Protein AF-A0A170WCN2-F1 (afdb_monomer)

Mean predicted aligned error: 15.63 Å

pLDDT: mean 71.03, std 14.8, range [32.81, 87.12]

Foldseek 3Di:
DDPPDDPCDPVNVVVLVVVLVVCVVVVVPVVVCVVPHDPVVVLVSLLVQLCVQPVPCSDVVCLVVDPLVPGDPSNNVSSVSVVVSVVVVVVVVVVVVVPDDDDDDDDDDDDPVVVVVVVVVVVVVVVVVVPPD

Radius of gyration: 20.93 Å; Cα contacts (8 Å, |Δi|>4): 39; chains: 1; bounding box: 60×41×42 Å

InterPro domains:
  IPR038751 INTS8 [PTHR13350] (9-107)
  IPR060086 Integrator complex subunit 8, N-terminal TPR repeats [PF26725] (8-131)

Sequence (133 aa):
NSTKSKYCSKRCLLLKILALKVAAFVRWDFEIFDNKVSLSMQAALLKDLLKLVIPEYADVSNHYNIEFSSLNPEALFAVFLYHRWVINTFVNSMLACKSKPNNVISADVGCDEVTEALSERSLEVLRKMSNSD

Secondary structure (DSSP, 8-state):
---------HHHHHHHHHHHHHHHHTTT-HHHHHHHS-HHHHHHHHHHHHHHH-GGGSSGGGGGG--TTTS-HHHHHHHHHHHHHHHHHHHHHHHHHHT--S--------SHHHHHHHHHHHHHHHHHHHT--

Organism: Triatoma infestans (NCBI:txid30076)

Structure (mmCIF, N/CA/C/O backbone):
data_AF-A0A170WCN2-F1
#
_entry.id   AF-A0A170WCN2-F1
#
loop_
_atom_site.group_PDB
_atom_site.id
_atom_site.type_symbol
_atom_site.label_atom_id
_atom_site.label_alt_id
_atom_site.label_comp_id
_atom_site.label_asym_id
_atom_site.label_entity_id
_atom_site.label_seq_id
_atom_site.pdbx_PDB_ins_code
_atom_site.Cartn_x
_atom_site.Cartn_y
_atom_site.Cartn_z
_atom_site.occupancy
_atom_site.B_iso_or_equiv
_atom_site.auth_seq_id
_atom_site.auth_comp_id
_atom_site.auth_asym_id
_atom_site.auth_atom_id
_atom_site.pdbx_PDB_model_num
ATOM 1 N N . ASN A 1 1 ? 13.837 29.331 -2.131 1.00 32.81 1 ASN A N 1
ATOM 2 C CA . ASN A 1 1 ? 13.304 28.548 -0.996 1.00 32.81 1 ASN A CA 1
ATOM 3 C C . ASN A 1 1 ? 13.091 27.086 -1.375 1.00 32.81 1 ASN A C 1
ATOM 5 O O . ASN A 1 1 ? 12.174 26.781 -2.115 1.00 32.81 1 ASN A O 1
ATOM 9 N N . SER A 1 2 ? 13.941 26.215 -0.817 1.00 34.66 2 SER A N 1
ATOM 10 C CA . SER A 1 2 ? 13.693 24.795 -0.501 1.00 34.66 2 SER A CA 1
ATOM 11 C C . SER A 1 2 ? 13.510 23.770 -1.637 1.00 34.66 2 SER A C 1
ATOM 13 O O . SER A 1 2 ? 12.450 23.178 -1.808 1.00 34.66 2 SER A O 1
ATOM 15 N N . THR A 1 3 ? 14.602 23.425 -2.324 1.00 38.16 3 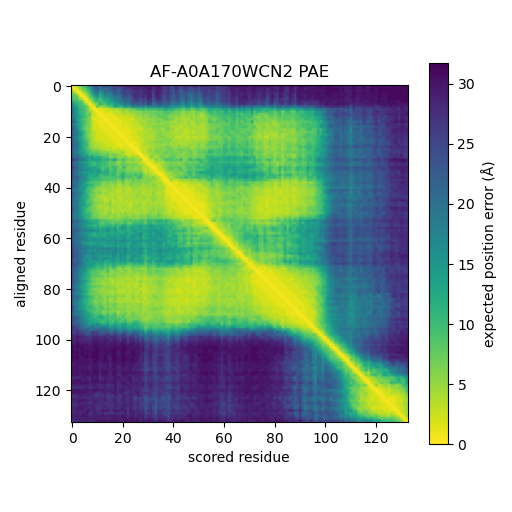THR A N 1
ATOM 16 C CA . THR A 1 3 ? 14.757 22.114 -2.978 1.00 38.16 3 THR A CA 1
ATOM 17 C C . THR A 1 3 ? 15.228 21.087 -1.939 1.00 38.16 3 THR A C 1
ATOM 19 O O . THR A 1 3 ? 16.429 20.863 -1.771 1.00 38.16 3 THR A O 1
ATOM 22 N N . LYS A 1 4 ? 14.303 20.467 -1.191 1.00 39.78 4 LYS A N 1
ATOM 23 C CA . LYS A 1 4 ? 14.642 19.329 -0.314 1.00 39.78 4 LYS A CA 1
ATOM 24 C C . LYS A 1 4 ? 14.974 18.106 -1.174 1.00 39.78 4 LYS A C 1
ATOM 26 O O . LYS A 1 4 ? 14.098 17.353 -1.590 1.00 39.78 4 LYS A O 1
ATOM 31 N N . SER A 1 5 ? 16.266 17.953 -1.449 1.00 42.00 5 SER A N 1
ATOM 32 C CA . SER A 1 5 ? 16.875 16.782 -2.076 1.00 42.00 5 SER A CA 1
ATOM 33 C C . SER A 1 5 ? 16.461 15.491 -1.355 1.00 42.00 5 SER A C 1
ATOM 35 O O . SER A 1 5 ? 16.603 15.360 -0.137 1.00 42.00 5 SER A O 1
ATOM 37 N N . LYS A 1 6 ? 15.916 14.544 -2.129 1.00 53.31 6 LYS A N 1
ATOM 38 C CA . LYS A 1 6 ? 15.462 13.211 -1.713 1.00 53.31 6 LYS A CA 1
ATOM 39 C C . LYS A 1 6 ? 16.655 12.332 -1.314 1.00 53.31 6 LYS A C 1
ATOM 41 O O . LYS A 1 6 ? 17.081 11.476 -2.082 1.00 53.31 6 LYS A O 1
ATOM 46 N N . TYR A 1 7 ? 17.164 12.477 -0.096 1.00 47.31 7 TYR A N 1
ATOM 47 C CA . TYR A 1 7 ? 18.095 11.498 0.471 1.00 47.31 7 TYR A CA 1
ATOM 48 C C . TYR A 1 7 ? 17.327 10.303 1.048 1.00 47.31 7 TYR A C 1
ATOM 50 O O . TYR A 1 7 ? 17.107 10.192 2.252 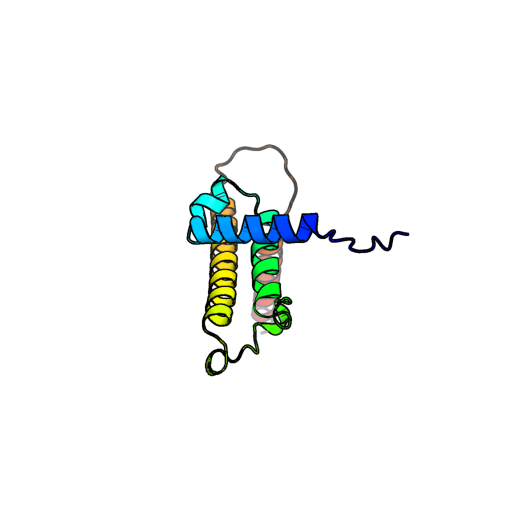1.00 47.31 7 TYR A O 1
ATOM 58 N N . CYS A 1 8 ? 16.925 9.371 0.182 1.00 57.88 8 CYS A N 1
ATOM 59 C CA . CYS A 1 8 ? 16.580 8.022 0.624 1.00 57.88 8 CYS A CA 1
ATOM 60 C C . CYS A 1 8 ? 17.893 7.275 0.907 1.00 57.88 8 CYS A C 1
ATOM 62 O O . CYS A 1 8 ? 18.499 6.688 0.015 1.00 57.88 8 CYS A O 1
ATOM 64 N N . SER A 1 9 ? 18.383 7.358 2.146 1.00 76.69 9 SER A N 1
ATOM 65 C CA . SER A 1 9 ? 19.517 6.546 2.607 1.00 76.69 9 SER A CA 1
ATOM 66 C C . SER A 1 9 ? 19.210 5.051 2.426 1.00 76.69 9 SER A C 1
ATOM 68 O O . SER A 1 9 ? 18.047 4.652 2.509 1.00 76.69 9 SER A O 1
ATOM 70 N N . LYS A 1 10 ? 20.236 4.198 2.267 1.00 78.50 10 LYS A N 1
ATOM 71 C CA . LYS A 1 10 ? 20.102 2.722 2.229 1.00 78.50 10 LYS A CA 1
ATOM 7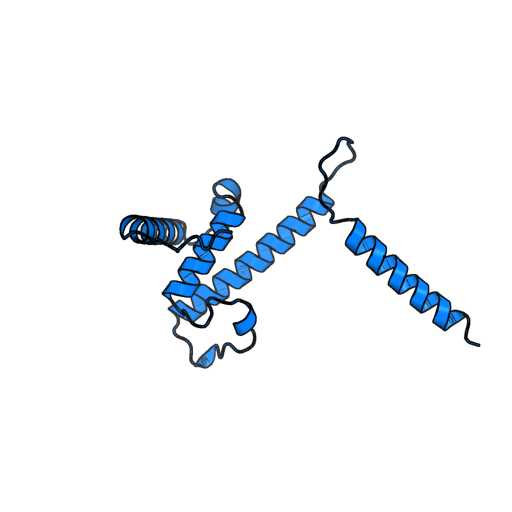2 C C . LYS A 1 10 ? 19.188 2.195 3.348 1.00 78.50 10 LYS A C 1
ATOM 74 O O . LYS A 1 10 ? 18.408 1.275 3.134 1.00 78.50 10 LYS A O 1
ATOM 79 N N . ARG A 1 11 ? 19.231 2.839 4.522 1.00 81.44 11 ARG A N 1
ATOM 80 C CA . ARG A 1 11 ? 18.349 2.551 5.665 1.00 81.44 11 ARG A CA 1
ATOM 81 C C . ARG A 1 11 ? 16.863 2.762 5.361 1.00 81.44 11 ARG A C 1
ATOM 83 O O . ARG A 1 11 ? 16.051 1.928 5.733 1.00 81.44 11 ARG A O 1
ATOM 90 N N . CYS A 1 12 ? 16.499 3.846 4.678 1.00 81.06 12 CYS A N 1
ATOM 91 C CA . CYS A 1 12 ? 15.111 4.137 4.315 1.00 81.06 12 CYS A CA 1
ATOM 92 C C . CYS A 1 12 ? 14.578 3.120 3.298 1.00 81.06 12 CYS A C 1
ATOM 94 O O . CYS A 1 12 ? 13.458 2.641 3.443 1.00 81.06 12 CYS A O 1
ATOM 96 N N . LEU A 1 13 ? 15.401 2.714 2.328 1.00 81.81 13 LEU A N 1
ATOM 97 C CA . LEU A 1 13 ? 15.036 1.663 1.378 1.00 81.81 13 LEU A CA 1
ATOM 98 C C . LEU A 1 13 ? 14.824 0.308 2.074 1.00 81.81 13 LEU A C 1
ATOM 100 O O . LEU A 1 13 ? 13.830 -0.362 1.812 1.00 81.81 13 LEU A O 1
ATOM 104 N N . LEU A 1 14 ? 15.697 -0.060 3.018 1.00 85.88 14 LEU A N 1
ATOM 105 C CA . LEU A 1 14 ? 15.526 -1.269 3.833 1.00 85.88 14 LEU A CA 1
ATOM 106 C C . LEU A 1 14 ? 14.240 -1.232 4.668 1.00 85.88 14 LEU A C 1
ATOM 108 O O . LEU A 1 14 ? 13.522 -2.226 4.719 1.00 85.88 14 LEU A O 1
ATOM 112 N N . LEU A 1 15 ? 13.923 -0.086 5.276 1.00 84.88 15 LEU A N 1
ATOM 113 C CA . LEU A 1 15 ? 12.677 0.112 6.024 1.00 84.88 15 LEU A CA 1
ATOM 114 C C . LEU A 1 15 ? 11.442 -0.026 5.124 1.00 84.88 15 LEU A C 1
ATOM 116 O O . LEU A 1 15 ? 10.472 -0.662 5.525 1.00 84.88 15 LEU A O 1
ATOM 120 N N . LYS A 1 16 ? 11.487 0.503 3.896 1.00 84.31 16 LYS A N 1
ATOM 121 C CA . LYS A 1 16 ? 10.405 0.346 2.910 1.00 84.31 16 LYS A CA 1
ATOM 122 C C . LYS A 1 16 ? 10.199 -1.111 2.514 1.00 84.31 16 LYS A C 1
ATOM 124 O O . LYS A 1 16 ? 9.070 -1.587 2.520 1.00 84.31 16 LYS A O 1
ATOM 129 N N . ILE A 1 17 ? 11.282 -1.836 2.226 1.00 86.25 17 ILE A N 1
ATOM 130 C CA . ILE A 1 17 ? 11.215 -3.270 1.907 1.00 86.25 17 ILE A CA 1
ATOM 131 C C . ILE A 1 17 ? 10.674 -4.059 3.101 1.00 86.25 17 ILE A C 1
ATOM 133 O O . ILE A 1 17 ? 9.849 -4.950 2.918 1.00 86.25 17 ILE A O 1
ATOM 137 N N . LEU A 1 18 ? 11.111 -3.734 4.322 1.00 86.19 18 LEU A N 1
ATOM 138 C CA . LEU A 1 18 ? 10.602 -4.368 5.535 1.00 86.19 18 LEU A CA 1
ATOM 139 C C . LEU A 1 18 ? 9.095 -4.139 5.677 1.00 86.19 18 LEU A C 1
ATOM 141 O O . LEU A 1 18 ? 8.358 -5.096 5.893 1.00 86.19 18 LEU A O 1
ATOM 145 N N . ALA A 1 19 ? 8.632 -2.903 5.496 1.00 84.12 19 ALA A N 1
ATOM 146 C CA . ALA A 1 19 ? 7.214 -2.578 5.559 1.00 84.12 19 ALA A CA 1
ATOM 147 C C . ALA A 1 19 ? 6.402 -3.327 4.489 1.00 84.12 19 ALA A C 1
ATOM 149 O O . ALA A 1 19 ? 5.360 -3.893 4.806 1.00 84.12 19 ALA A O 1
ATOM 150 N N . LEU A 1 20 ? 6.911 -3.423 3.256 1.00 84.88 20 LEU A N 1
ATOM 151 C CA . LEU A 1 20 ? 6.304 -4.223 2.185 1.00 84.88 20 LEU A CA 1
ATOM 152 C C . LEU A 1 20 ? 6.240 -5.715 2.528 1.00 84.88 20 LEU A C 1
ATOM 154 O O . LEU A 1 20 ? 5.233 -6.368 2.270 1.00 84.88 20 LEU A O 1
ATOM 158 N N . LYS A 1 21 ? 7.300 -6.264 3.129 1.00 87.12 21 LYS A N 1
ATOM 159 C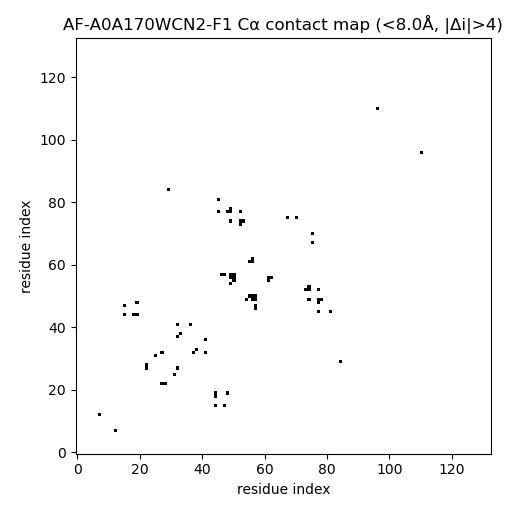 CA . LYS A 1 21 ? 7.324 -7.663 3.577 1.00 87.12 21 LYS A CA 1
ATOM 160 C C . LYS A 1 21 ? 6.299 -7.922 4.675 1.00 87.12 21 LYS A C 1
ATOM 162 O O . LYS A 1 21 ? 5.617 -8.939 4.630 1.00 87.12 21 LYS A O 1
ATOM 167 N N . VAL A 1 22 ? 6.172 -7.010 5.636 1.00 85.25 22 VAL A N 1
ATOM 168 C CA . VAL A 1 22 ? 5.139 -7.095 6.677 1.00 85.25 22 VAL A CA 1
ATOM 169 C C . VAL A 1 22 ? 3.746 -6.991 6.051 1.00 85.25 22 VAL A C 1
ATOM 171 O O . VAL A 1 22 ? 2.873 -7.784 6.389 1.00 85.25 22 VAL A O 1
ATOM 174 N N . ALA A 1 23 ? 3.548 -6.094 5.082 1.00 82.75 23 ALA A N 1
ATOM 175 C CA . ALA A 1 23 ? 2.288 -5.979 4.348 1.00 82.75 23 ALA A CA 1
ATOM 176 C C . ALA A 1 23 ? 1.917 -7.285 3.623 1.00 82.75 23 ALA A C 1
ATOM 178 O O . ALA A 1 23 ? 0.781 -7.749 3.718 1.00 82.75 23 ALA A O 1
ATOM 179 N N . ALA A 1 24 ? 2.894 -7.919 2.969 1.00 83.69 24 ALA A N 1
ATOM 180 C CA . ALA A 1 24 ? 2.723 -9.214 2.320 1.00 83.69 24 ALA A CA 1
ATOM 181 C C . ALA A 1 24 ? 2.444 -10.344 3.327 1.00 83.69 24 ALA A C 1
ATOM 183 O O . ALA A 1 24 ? 1.615 -11.209 3.054 1.00 83.69 24 ALA A O 1
ATOM 184 N N . PHE A 1 25 ? 3.079 -10.320 4.504 1.00 84.38 25 PHE A N 1
ATOM 185 C CA . PHE A 1 25 ? 2.818 -11.279 5.583 1.00 84.38 25 PHE A CA 1
ATOM 186 C C . PHE A 1 25 ? 1.374 -11.189 6.097 1.00 84.38 25 PHE A C 1
ATOM 188 O O . PHE A 1 25 ? 0.727 -12.209 6.319 1.00 84.38 25 PHE A O 1
ATOM 195 N N . VAL A 1 26 ? 0.834 -9.973 6.197 1.00 83.00 26 VAL A N 1
ATOM 196 C CA . VAL A 1 26 ? -0.572 -9.703 6.549 1.00 83.00 26 VAL A CA 1
ATOM 197 C C . VAL A 1 26 ? -1.508 -9.891 5.336 1.00 83.00 26 VAL A C 1
ATOM 199 O O . VAL A 1 26 ? -2.690 -9.578 5.392 1.00 83.00 26 VAL A O 1
ATOM 202 N N . ARG A 1 27 ? -1.001 -10.434 4.218 1.00 82.12 27 ARG A N 1
ATOM 203 C CA . ARG A 1 27 ? -1.752 -10.721 2.981 1.00 82.12 27 ARG A CA 1
ATOM 204 C C . ARG A 1 27 ? -2.450 -9.498 2.381 1.00 82.12 27 ARG A C 1
ATOM 206 O O . ARG A 1 27 ? -3.443 -9.652 1.673 1.00 82.12 27 ARG A O 1
ATOM 213 N N . TRP A 1 28 ? -1.918 -8.303 2.639 1.00 77.75 28 TRP A N 1
ATOM 214 C CA . TRP A 1 28 ? -2.526 -7.033 2.241 1.00 77.75 28 TRP A CA 1
ATOM 215 C C . TRP A 1 28 ? -3.970 -6.863 2.734 1.00 77.75 28 TRP A C 1
ATOM 217 O O . TRP A 1 28 ? -4.821 -6.328 2.022 1.00 77.75 28 TRP A O 1
ATOM 227 N N . ASP A 1 29 ? -4.255 -7.332 3.951 1.00 78.88 29 ASP A N 1
ATOM 228 C CA . ASP A 1 29 ? -5.554 -7.129 4.581 1.00 78.88 29 ASP A CA 1
ATOM 229 C C . ASP A 1 29 ? -5.742 -5.654 4.969 1.00 78.88 29 ASP A C 1
ATOM 231 O O . ASP A 1 29 ? -5.146 -5.144 5.925 1.00 78.88 29 ASP A O 1
ATOM 235 N N . PHE A 1 30 ? -6.563 -4.956 4.184 1.00 72.69 30 PHE A N 1
ATOM 236 C CA . PHE A 1 30 ? -6.814 -3.535 4.369 1.00 72.69 30 PHE A CA 1
ATOM 237 C C . PHE A 1 30 ? -7.558 -3.217 5.661 1.00 72.69 30 PHE A C 1
ATOM 239 O O . PHE A 1 30 ? -7.400 -2.104 6.145 1.00 72.69 30 PHE A O 1
ATOM 246 N N . GLU A 1 31 ? -8.289 -4.156 6.266 1.00 70.81 31 GLU A N 1
ATOM 247 C CA . GLU A 1 31 ? -8.949 -3.900 7.554 1.00 70.81 31 GLU A CA 1
ATOM 248 C C . GLU A 1 31 ? -7.924 -3.784 8.684 1.00 70.81 31 GLU A C 1
ATOM 250 O O . GLU A 1 31 ? -8.016 -2.915 9.555 1.00 70.81 31 GLU A O 1
ATOM 255 N N . ILE A 1 32 ? -6.883 -4.616 8.640 1.00 70.56 32 ILE A N 1
ATOM 256 C CA . ILE A 1 32 ? -5.776 -4.553 9.597 1.00 70.56 32 ILE A CA 1
ATOM 257 C C . ILE A 1 32 ? -4.950 -3.282 9.356 1.00 70.56 32 ILE A C 1
ATOM 259 O O . ILE A 1 32 ? -4.508 -2.644 10.313 1.00 70.56 32 ILE A O 1
ATOM 263 N N . PHE A 1 33 ? -4.777 -2.879 8.093 1.00 70.19 33 PHE A N 1
ATOM 264 C CA . PHE A 1 33 ? -4.107 -1.624 7.747 1.00 70.19 33 PHE A CA 1
ATOM 265 C C . PHE A 1 33 ? -4.892 -0.391 8.190 1.00 70.19 33 PHE A C 1
ATOM 267 O O . PHE A 1 33 ? -4.279 0.513 8.748 1.00 70.19 33 PHE A O 1
ATOM 274 N N . ASP A 1 34 ? -6.209 -0.355 8.008 1.00 67.81 34 ASP A N 1
ATOM 275 C CA . ASP A 1 34 ? -7.029 0.809 8.363 1.00 67.81 34 ASP A CA 1
ATOM 276 C C . ASP A 1 34 ? -7.045 1.052 9.876 1.00 67.81 34 ASP A C 1
ATOM 278 O O . ASP A 1 34 ? -6.932 2.182 10.346 1.00 67.81 34 ASP A O 1
ATOM 282 N N . ASN A 1 35 ? -7.047 -0.028 10.660 1.00 70.81 35 ASN A N 1
ATOM 283 C CA . ASN A 1 35 ? -7.010 0.052 12.119 1.00 70.81 35 ASN A CA 1
ATOM 284 C C . ASN A 1 35 ? -5.622 0.372 12.705 1.00 70.81 35 ASN A C 1
ATOM 286 O O . ASN A 1 35 ? -5.524 0.780 13.865 1.00 70.81 35 ASN A O 1
ATOM 290 N N . LYS A 1 36 ? -4.529 0.126 11.969 1.00 73.50 36 LYS A N 1
ATOM 291 C CA . LYS A 1 36 ? -3.152 0.211 12.505 1.00 73.50 36 LYS A CA 1
ATOM 292 C C . LYS A 1 36 ? -2.278 1.267 11.832 1.00 73.50 36 LYS A C 1
ATOM 294 O O . LYS A 1 36 ? -1.249 1.636 12.396 1.00 73.50 36 LYS A O 1
ATOM 299 N N . VAL A 1 37 ? -2.640 1.730 10.638 1.00 74.56 37 VAL A N 1
ATOM 300 C CA . VAL A 1 37 ? -1.791 2.551 9.769 1.00 74.56 37 VAL A CA 1
ATOM 301 C C . VAL A 1 37 ? -2.617 3.689 9.176 1.00 74.56 37 VAL A C 1
ATOM 303 O O . VAL A 1 37 ? -3.673 3.470 8.598 1.00 74.56 37 VAL A O 1
ATOM 306 N N . SER A 1 38 ? -2.114 4.923 9.265 1.00 80.00 38 SER A N 1
ATOM 307 C CA . SER A 1 38 ? -2.799 6.086 8.694 1.00 80.00 38 SER A CA 1
ATOM 308 C C . SER A 1 38 ? -2.913 6.003 7.168 1.00 80.00 38 SER A C 1
ATOM 310 O O . SER A 1 38 ? -2.017 5.497 6.488 1.00 80.00 38 SER A O 1
ATOM 312 N N . LEU A 1 39 ? -3.986 6.578 6.619 1.00 78.31 39 LEU A N 1
ATOM 313 C CA . LEU A 1 39 ? -4.290 6.584 5.183 1.00 78.31 39 LEU A CA 1
ATOM 314 C C . LEU A 1 39 ? -3.104 7.048 4.315 1.00 78.31 39 LEU A C 1
ATOM 316 O O . LEU A 1 39 ? -2.781 6.440 3.297 1.00 78.31 39 LEU A O 1
ATOM 320 N N . SER A 1 40 ? -2.391 8.089 4.758 1.00 78.19 40 SER A N 1
ATOM 321 C CA . SER A 1 40 ? -1.208 8.620 4.068 1.00 78.19 40 SER A CA 1
ATOM 322 C C . SER A 1 40 ? -0.057 7.615 3.995 1.00 78.19 40 SER A C 1
ATOM 324 O O . SER A 1 40 ? 0.669 7.572 3.001 1.00 78.19 40 SER A O 1
ATOM 326 N N . MET A 1 41 ? 0.120 6.800 5.036 1.00 78.62 41 MET A N 1
ATOM 327 C CA . MET A 1 41 ? 1.158 5.773 5.073 1.00 78.62 41 MET A CA 1
ATOM 328 C C . MET A 1 41 ? 0.762 4.556 4.227 1.00 78.62 41 MET A C 1
ATOM 330 O O . MET A 1 41 ? 1.613 4.012 3.525 1.00 78.62 41 MET A O 1
ATOM 334 N N . GLN A 1 42 ? -0.524 4.185 4.207 1.00 82.62 42 GLN A N 1
ATOM 335 C CA . GLN A 1 42 ? -1.049 3.170 3.284 1.00 82.62 42 GLN A CA 1
ATOM 336 C C . GLN A 1 42 ? -0.781 3.581 1.825 1.00 82.62 42 GLN A C 1
ATOM 338 O O . GLN A 1 42 ? -0.177 2.827 1.062 1.00 82.62 42 GLN A O 1
ATOM 343 N N . ALA A 1 43 ? -1.113 4.828 1.472 1.00 83.44 43 ALA A N 1
ATOM 344 C CA . ALA A 1 43 ? -0.862 5.384 0.145 1.00 83.44 43 ALA A CA 1
ATOM 345 C C . ALA A 1 43 ? 0.627 5.353 -0.233 1.00 83.44 43 ALA A C 1
ATOM 347 O O . ALA A 1 43 ? 0.979 5.036 -1.369 1.00 83.44 43 ALA A O 1
ATOM 348 N N . ALA A 1 44 ? 1.513 5.687 0.712 1.00 83.75 44 ALA A N 1
ATOM 349 C CA . ALA A 1 44 ? 2.954 5.678 0.486 1.00 83.75 44 ALA A CA 1
ATOM 350 C C . ALA A 1 44 ? 3.488 4.261 0.227 1.00 83.75 44 ALA A C 1
ATOM 352 O O . ALA A 1 44 ? 4.259 4.073 -0.712 1.00 83.75 44 ALA A O 1
ATOM 353 N N . LEU A 1 45 ? 3.045 3.269 1.005 1.00 83.75 45 LEU A N 1
ATOM 354 C CA . LEU A 1 45 ? 3.460 1.873 0.842 1.00 83.75 45 LEU A CA 1
ATOM 355 C C . LEU A 1 45 ? 2.996 1.286 -0.487 1.00 83.75 45 LEU A C 1
ATOM 357 O O . LEU A 1 45 ? 3.780 0.637 -1.175 1.00 83.75 45 LEU A O 1
ATOM 361 N N . LEU A 1 46 ? 1.747 1.546 -0.873 1.00 84.06 46 LEU A N 1
ATOM 362 C CA . LEU A 1 46 ? 1.217 1.067 -2.144 1.00 84.06 46 LEU A CA 1
ATOM 363 C C . LEU A 1 46 ? 1.914 1.735 -3.338 1.00 84.06 46 LEU A C 1
ATOM 365 O O . LEU A 1 46 ? 2.246 1.058 -4.308 1.00 84.06 46 LEU A O 1
ATOM 369 N N . LYS 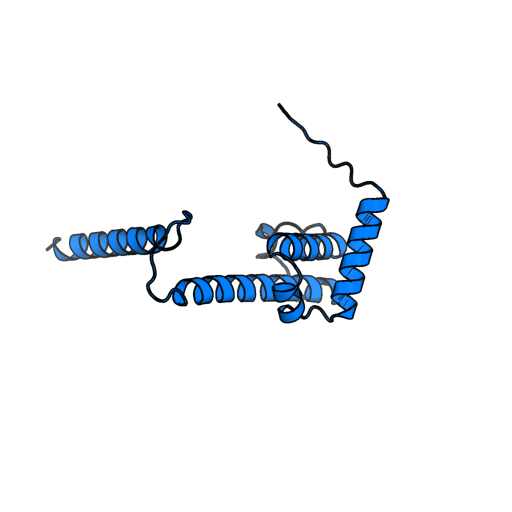A 1 47 ? 2.213 3.037 -3.255 1.00 84.06 47 LYS A N 1
ATOM 370 C CA . LYS A 1 47 ? 3.017 3.732 -4.275 1.00 84.06 47 LYS A CA 1
ATOM 371 C C . LYS A 1 47 ? 4.448 3.201 -4.343 1.00 84.06 47 LYS A C 1
ATOM 373 O O . LYS A 1 47 ? 4.999 3.079 -5.434 1.00 84.06 47 LYS A O 1
ATOM 378 N N . ASP A 1 48 ? 5.053 2.879 -3.201 1.00 84.12 48 ASP A N 1
ATOM 379 C CA . ASP A 1 48 ? 6.386 2.278 -3.146 1.00 84.12 48 ASP A CA 1
ATOM 380 C C . ASP A 1 48 ? 6.397 0.859 -3.742 1.00 84.12 48 ASP A C 1
ATOM 382 O O . ASP A 1 48 ? 7.334 0.528 -4.468 1.00 84.12 48 ASP A O 1
ATOM 386 N N . LEU A 1 49 ? 5.352 0.053 -3.507 1.00 84.00 49 LEU A N 1
ATOM 387 C CA . LEU A 1 49 ? 5.161 -1.248 -4.161 1.00 84.00 49 LEU A CA 1
ATOM 388 C C . LEU A 1 49 ? 5.043 -1.086 -5.671 1.00 84.00 49 LEU A C 1
ATOM 390 O O . LEU A 1 49 ? 5.754 -1.748 -6.421 1.00 84.00 49 LEU A O 1
ATOM 394 N N . LEU A 1 50 ? 4.181 -0.178 -6.115 1.00 82.19 50 LEU A N 1
ATOM 395 C CA . LEU A 1 50 ? 3.953 0.036 -7.534 1.00 82.19 50 LEU A CA 1
ATOM 396 C C . LEU A 1 50 ? 5.226 0.512 -8.233 1.00 82.19 50 LEU A C 1
ATOM 398 O O . LEU A 1 50 ? 5.576 0.001 -9.286 1.00 82.19 50 LEU A O 1
ATOM 402 N N . LYS A 1 51 ? 5.992 1.397 -7.588 1.00 82.31 51 LYS A N 1
ATOM 403 C CA . LYS A 1 51 ? 7.297 1.837 -8.082 1.00 82.31 51 LYS A CA 1
ATOM 404 C C . LYS A 1 51 ? 8.337 0.712 -8.143 1.00 82.31 51 LYS A C 1
ATOM 406 O O . LYS A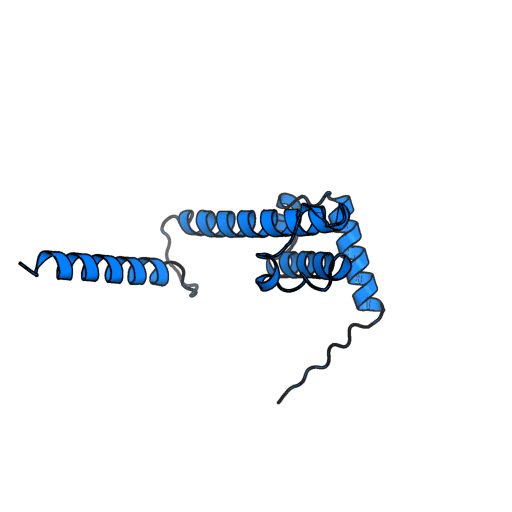 1 51 ? 9.227 0.776 -8.989 1.00 82.31 51 LYS A O 1
ATOM 411 N N . LEU A 1 52 ? 8.270 -0.264 -7.236 1.00 79.12 52 LEU A N 1
ATOM 412 C CA . LEU A 1 52 ? 9.178 -1.412 -7.224 1.00 79.12 52 LEU A CA 1
ATOM 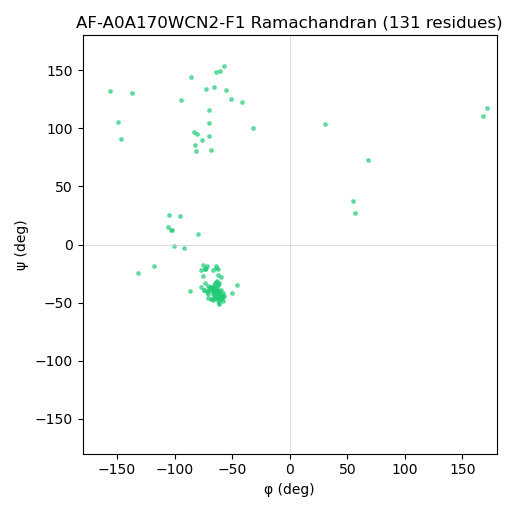413 C C . LEU A 1 52 ? 8.893 -2.356 -8.395 1.00 79.12 52 LEU A C 1
ATOM 415 O O . LEU A 1 52 ? 9.831 -2.848 -9.013 1.00 79.12 52 LEU A O 1
ATOM 419 N N . VAL A 1 53 ? 7.613 -2.606 -8.674 1.00 79.38 53 VAL A N 1
ATOM 420 C CA . VAL A 1 53 ? 7.206 -3.587 -9.683 1.00 79.38 53 VAL A CA 1
ATOM 421 C C . VAL A 1 53 ? 7.154 -2.965 -11.076 1.00 79.38 53 VAL A C 1
ATOM 423 O O . VAL A 1 53 ? 7.577 -3.592 -12.042 1.00 79.38 53 VAL A O 1
ATOM 426 N N . ILE A 1 54 ? 6.660 -1.729 -11.184 1.00 77.00 54 ILE A N 1
ATOM 427 C CA . ILE A 1 54 ? 6.499 -1.031 -12.456 1.00 77.00 54 ILE A CA 1
ATOM 428 C C . ILE A 1 54 ? 6.727 0.482 -12.273 1.00 77.00 54 ILE A C 1
ATOM 430 O O . ILE A 1 54 ? 5.800 1.243 -11.978 1.00 77.00 54 ILE A O 1
ATOM 434 N N . PRO A 1 55 ? 7.968 0.968 -12.434 1.00 73.75 55 PRO A N 1
ATOM 435 C CA . PRO A 1 55 ? 8.300 2.368 -12.166 1.00 73.75 55 PRO A CA 1
ATOM 436 C C . PRO A 1 55 ? 7.542 3.362 -13.065 1.00 73.75 55 PRO A C 1
ATOM 438 O O . PRO A 1 55 ? 7.304 4.494 -12.648 1.00 73.75 55 PRO A O 1
ATOM 441 N N . GLU A 1 56 ? 7.135 2.936 -14.260 1.00 68.25 56 GLU A N 1
ATOM 442 C CA . GLU A 1 56 ? 6.360 3.702 -15.251 1.00 68.25 56 GLU A CA 1
ATOM 443 C C . GLU A 1 56 ? 4.877 3.896 -14.884 1.00 68.25 56 GLU A C 1
ATOM 445 O O . GLU A 1 56 ? 4.262 4.869 -15.326 1.00 68.25 56 GLU A O 1
ATOM 450 N N . TYR A 1 57 ? 4.325 3.046 -14.010 1.00 67.19 57 TYR A N 1
ATOM 451 C CA . TYR A 1 57 ? 2.970 3.199 -13.460 1.00 67.19 57 TYR A CA 1
ATOM 452 C C . TYR A 1 57 ? 2.976 3.750 -12.033 1.00 67.19 57 TYR A C 1
ATOM 454 O O . TYR A 1 57 ? 1.949 3.751 -11.362 1.00 67.19 57 TYR A O 1
ATOM 462 N N . ALA A 1 58 ? 4.108 4.267 -11.547 1.00 64.31 58 ALA A N 1
ATOM 463 C CA . ALA A 1 58 ? 4.148 4.958 -10.258 1.00 64.31 58 ALA A CA 1
ATOM 464 C C . ALA A 1 58 ? 3.256 6.220 -10.234 1.00 64.31 58 ALA A C 1
ATOM 466 O O . ALA A 1 58 ? 2.865 6.673 -9.155 1.00 64.31 58 ALA A O 1
ATOM 467 N N . ASP A 1 59 ? 2.936 6.773 -11.410 1.00 67.19 59 ASP A N 1
ATOM 468 C CA . ASP A 1 59 ? 1.934 7.820 -11.585 1.00 67.19 59 ASP A CA 1
ATOM 469 C C . ASP A 1 59 ? 0.578 7.207 -11.962 1.00 67.19 59 ASP A C 1
ATOM 471 O O . ASP A 1 59 ? 0.449 6.487 -12.954 1.00 67.19 59 ASP A O 1
ATOM 475 N N . VAL A 1 60 ? -0.442 7.530 -11.166 1.00 66.31 60 VAL A N 1
ATOM 476 C CA . VAL A 1 60 ? -1.835 7.090 -11.346 1.00 66.31 60 VAL A CA 1
ATOM 477 C C . VAL A 1 60 ? -2.384 7.554 -12.695 1.00 66.31 60 VAL A C 1
ATOM 479 O O . VAL A 1 60 ? -3.221 6.886 -13.298 1.00 66.31 60 VAL A O 1
ATOM 482 N N . SER A 1 61 ? -1.860 8.667 -13.211 1.00 64.62 61 SER A N 1
ATOM 483 C CA . SER A 1 61 ? -2.235 9.228 -14.507 1.00 64.62 61 SER A CA 1
ATOM 484 C C . SER A 1 61 ? -1.891 8.309 -15.678 1.00 64.62 61 SER A C 1
ATOM 486 O O . SER A 1 61 ? -2.472 8.472 -16.738 1.00 64.62 61 SER A O 1
ATOM 488 N N . ASN A 1 62 ? -0.994 7.331 -15.508 1.00 66.06 62 ASN A N 1
ATOM 489 C CA . ASN A 1 62 ? -0.676 6.340 -16.540 1.00 66.06 62 ASN A CA 1
ATOM 490 C C . ASN A 1 62 ? -1.522 5.062 -16.442 1.00 66.06 62 ASN A C 1
ATOM 492 O O . ASN A 1 62 ? -1.393 4.185 -17.296 1.00 66.06 62 ASN A O 1
ATOM 496 N N . HIS A 1 63 ? -2.392 4.929 -15.432 1.00 70.38 63 HIS A N 1
ATOM 497 C CA . HIS A 1 63 ? -3.128 3.679 -15.194 1.00 70.38 63 HIS A CA 1
ATOM 498 C C . HIS A 1 63 ? -4.219 3.403 -16.232 1.00 70.38 63 HIS A C 1
ATOM 500 O O . HIS A 1 63 ? -4.633 2.260 -16.386 1.00 70.38 63 HIS A O 1
ATOM 506 N N . TYR A 1 64 ? -4.660 4.420 -16.978 1.00 65.75 64 TYR A N 1
ATOM 507 C CA . TYR A 1 64 ? -5.692 4.264 -18.010 1.00 65.75 64 TYR A CA 1
ATOM 508 C C . TYR A 1 64 ? -5.196 3.550 -19.279 1.00 65.75 64 TYR A C 1
ATOM 510 O O . TYR A 1 64 ? -6.010 3.009 -20.019 1.00 65.75 64 TYR A O 1
ATOM 518 N N . ASN A 1 65 ? -3.880 3.529 -19.516 1.00 66.69 65 ASN A N 1
ATOM 519 C CA . ASN A 1 65 ? -3.248 2.898 -20.681 1.00 66.69 65 ASN A CA 1
ATOM 520 C C . ASN A 1 65 ? -2.541 1.578 -20.332 1.00 66.69 65 ASN A C 1
ATOM 522 O O . ASN A 1 65 ? -1.696 1.116 -21.098 1.00 66.69 65 ASN A O 1
ATOM 526 N N . ILE A 1 66 ? -2.815 0.985 -19.164 1.00 71.00 66 ILE A N 1
ATOM 527 C CA . ILE A 1 66 ? -2.185 -0.286 -18.796 1.00 71.00 66 ILE A CA 1
ATOM 528 C C . ILE A 1 66 ? -2.762 -1.391 -19.678 1.00 71.00 66 ILE A C 1
ATOM 530 O O . ILE A 1 66 ? -3.942 -1.731 -19.592 1.00 71.00 66 ILE A O 1
ATOM 534 N N . GLU A 1 67 ? -1.906 -1.990 -20.498 1.00 72.38 67 GLU A N 1
ATOM 535 C CA . GLU A 1 67 ? -2.246 -3.205 -21.220 1.00 72.38 67 GLU A CA 1
ATOM 536 C C . GLU A 1 67 ? -2.080 -4.411 -20.279 1.00 72.38 67 GLU A C 1
ATOM 538 O O . GLU A 1 67 ? -0.994 -4.953 -20.087 1.00 72.38 67 GLU A O 1
ATOM 543 N N . PHE A 1 68 ? -3.176 -4.834 -19.647 1.00 73.75 68 PHE A N 1
ATOM 544 C CA . PHE A 1 68 ? -3.158 -5.922 -18.660 1.00 73.75 68 PHE A CA 1
ATOM 545 C C . PHE A 1 68 ? -2.755 -7.290 -19.240 1.00 73.75 68 PHE A C 1
ATOM 547 O O . PHE A 1 68 ? -2.343 -8.167 -18.484 1.00 73.75 68 PHE A O 1
ATOM 554 N N . SER A 1 69 ? -2.868 -7.484 -20.558 1.00 73.06 69 SER A N 1
ATOM 555 C CA . SER A 1 69 ? -2.547 -8.734 -21.264 1.00 73.06 69 SER A CA 1
ATOM 556 C C . SER A 1 69 ? -1.050 -8.996 -21.425 1.00 73.06 69 SER A C 1
ATOM 558 O O . SER A 1 69 ? -0.654 -10.156 -21.522 1.00 73.06 69 SER A O 1
ATOM 560 N N . SER A 1 70 ? -0.221 -7.952 -21.452 1.00 77.62 70 SER A N 1
ATOM 561 C CA . SER A 1 70 ? 1.235 -8.054 -21.626 1.00 77.62 70 SER A CA 1
ATOM 562 C C . SER A 1 70 ? 2.010 -7.920 -20.308 1.00 77.62 70 SER A C 1
ATOM 564 O O . SER A 1 70 ? 3.235 -8.041 -20.283 1.00 77.62 70 SER A O 1
ATOM 566 N N . LEU A 1 71 ? 1.302 -7.699 -19.198 1.00 77.94 71 LEU A N 1
ATOM 567 C CA . LEU A 1 71 ? 1.889 -7.395 -17.900 1.00 77.94 71 LEU A CA 1
ATOM 568 C C . LEU A 1 71 ? 2.273 -8.657 -17.111 1.00 77.94 71 LEU A C 1
ATOM 570 O O . LEU A 1 71 ? 1.554 -9.656 -17.095 1.00 77.94 71 LEU A O 1
ATOM 574 N N . ASN A 1 72 ? 3.378 -8.581 -16.364 1.00 83.00 72 ASN A N 1
ATOM 575 C CA . ASN A 1 72 ? 3.766 -9.640 -15.431 1.00 83.00 72 ASN A CA 1
ATOM 576 C C . ASN A 1 72 ? 2.691 -9.856 -14.343 1.00 83.00 72 ASN A C 1
ATOM 578 O O . ASN A 1 72 ? 2.048 -8.900 -13.901 1.00 83.00 72 ASN A O 1
ATOM 582 N N . PRO A 1 73 ? 2.528 -11.082 -13.815 1.00 82.94 73 PRO A N 1
ATOM 583 C CA . PRO A 1 73 ? 1.514 -11.367 -12.796 1.00 82.94 73 PRO A CA 1
ATOM 584 C C . PRO A 1 73 ? 1.728 -10.566 -11.501 1.00 82.94 73 PRO A C 1
ATOM 586 O O . PRO A 1 73 ? 0.769 -10.142 -10.861 1.00 82.94 73 PRO A O 1
ATOM 589 N N . GLU A 1 74 ? 2.983 -10.297 -11.134 1.00 83.56 74 GLU A N 1
ATOM 590 C CA . GLU A 1 74 ? 3.346 -9.468 -9.975 1.00 83.56 74 GLU A CA 1
ATOM 591 C C . GLU A 1 74 ? 2.931 -8.001 -10.164 1.00 83.56 74 GLU A C 1
ATOM 593 O O . GLU A 1 74 ? 2.448 -7.345 -9.239 1.00 83.56 74 GLU A O 1
ATOM 598 N N . ALA A 1 75 ? 3.084 -7.504 -11.391 1.00 81.56 75 ALA A N 1
ATOM 599 C CA . ALA A 1 75 ? 2.696 -6.169 -11.821 1.00 81.56 75 ALA A CA 1
ATOM 600 C C . ALA A 1 75 ? 1.173 -6.006 -11.807 1.00 81.56 75 ALA A C 1
ATOM 602 O O . ALA A 1 75 ? 0.650 -5.056 -11.221 1.00 81.56 75 ALA A O 1
ATOM 603 N N . LEU A 1 76 ? 0.463 -6.989 -12.358 1.00 84.81 76 LEU A N 1
ATOM 604 C CA . LEU A 1 76 ? -0.994 -7.042 -12.347 1.00 84.81 76 LEU A CA 1
ATOM 605 C C . LEU A 1 76 ? -1.536 -7.071 -10.913 1.00 84.81 76 LEU A C 1
ATOM 607 O O . LEU A 1 76 ? -2.460 -6.325 -10.586 1.00 84.81 76 LEU A O 1
ATOM 611 N N . PHE A 1 77 ? -0.918 -7.866 -10.034 1.00 85.56 77 PHE A N 1
ATOM 612 C CA . PHE A 1 77 ? -1.276 -7.908 -8.619 1.00 85.56 77 PHE A CA 1
ATOM 613 C C . PHE A 1 77 ? -1.116 -6.540 -7.940 1.00 85.56 77 PHE A C 1
ATOM 615 O O . PHE A 1 77 ? -2.034 -6.093 -7.252 1.00 85.56 77 PHE A O 1
ATOM 622 N N . ALA A 1 78 ? 0.011 -5.852 -8.153 1.00 85.69 78 ALA A N 1
ATOM 623 C CA . ALA A 1 78 ? 0.261 -4.540 -7.556 1.00 85.69 78 ALA A CA 1
ATOM 624 C C . ALA A 1 78 ? -0.760 -3.481 -8.015 1.00 85.69 78 ALA A C 1
ATOM 626 O O . ALA A 1 78 ? -1.266 -2.716 -7.191 1.00 85.69 78 ALA A O 1
ATOM 627 N N . VAL A 1 79 ? -1.100 -3.466 -9.307 1.00 84.75 79 VAL A N 1
ATOM 628 C CA . VAL A 1 79 ? -2.098 -2.546 -9.880 1.00 84.75 79 VAL A CA 1
ATOM 629 C C . VAL A 1 79 ? -3.498 -2.849 -9.345 1.00 84.75 79 VAL A C 1
ATOM 631 O O . VAL A 1 79 ? -4.191 -1.950 -8.866 1.00 84.75 79 VAL A O 1
ATOM 634 N N . PHE A 1 80 ? -3.906 -4.120 -9.352 1.00 86.00 80 PHE A N 1
ATOM 635 C CA . PHE A 1 80 ? -5.206 -4.535 -8.825 1.00 86.00 80 PHE A CA 1
ATOM 636 C C . PHE A 1 80 ? -5.363 -4.160 -7.349 1.00 86.00 80 PHE A C 1
ATOM 638 O O . PHE A 1 80 ? -6.385 -3.611 -6.932 1.00 86.00 80 PHE A O 1
ATOM 645 N N . LEU A 1 81 ? -4.320 -4.417 -6.561 1.00 86.06 81 LEU A N 1
ATOM 646 C CA . LEU A 1 81 ? -4.288 -4.082 -5.149 1.00 86.06 81 LEU A CA 1
ATOM 647 C C . LEU A 1 81 ? -4.418 -2.570 -4.918 1.00 86.06 81 LEU A C 1
ATOM 649 O O . LEU A 1 81 ? -5.148 -2.147 -4.018 1.00 86.06 81 LEU A O 1
ATOM 653 N N . TYR A 1 82 ? -3.757 -1.763 -5.752 1.00 86.00 82 TYR A N 1
ATOM 654 C CA . TYR A 1 82 ? -3.860 -0.310 -5.704 1.00 86.00 82 TYR A CA 1
ATOM 655 C C . TYR A 1 82 ? -5.283 0.182 -5.960 1.00 86.00 82 TYR A C 1
ATOM 657 O O . TYR A 1 82 ? -5.833 0.919 -5.139 1.00 86.00 82 TYR A O 1
ATOM 665 N N . HIS A 1 83 ? -5.917 -0.270 -7.041 1.00 85.94 83 HIS A N 1
ATOM 666 C CA . HIS A 1 83 ? -7.296 0.116 -7.346 1.00 85.94 83 HIS A CA 1
ATOM 667 C C . HIS A 1 83 ? -8.279 -0.334 -6.268 1.00 85.94 83 HIS A C 1
ATOM 669 O O . HIS A 1 83 ? -9.141 0.446 -5.860 1.00 85.94 83 HIS A O 1
ATOM 675 N N . ARG A 1 84 ? -8.121 -1.559 -5.751 1.00 86.69 84 ARG A N 1
ATOM 676 C CA . ARG A 1 84 ? -8.943 -2.064 -4.647 1.00 86.69 84 ARG A CA 1
ATOM 677 C C . ARG A 1 84 ? -8.850 -1.155 -3.420 1.00 86.69 84 ARG A C 1
ATOM 679 O O . ARG A 1 84 ? -9.876 -0.843 -2.822 1.00 86.69 84 ARG A O 1
ATOM 686 N N . TRP A 1 85 ? -7.646 -0.708 -3.066 1.00 87.06 85 TRP A N 1
ATOM 687 C CA . TRP A 1 85 ? -7.440 0.230 -1.963 1.00 87.06 85 TRP A CA 1
ATOM 688 C C . TRP A 1 85 ? -8.082 1.597 -2.223 1.00 87.06 85 TRP A C 1
ATOM 690 O O . TRP A 1 85 ? -8.781 2.113 -1.353 1.00 87.06 85 TRP A O 1
ATOM 700 N N . VAL A 1 86 ? -7.908 2.172 -3.418 1.00 85.94 86 VAL A N 1
ATOM 701 C CA . VAL A 1 86 ? -8.519 3.467 -3.777 1.00 85.94 86 VAL A CA 1
ATOM 702 C C . VAL A 1 86 ? -10.042 3.410 -3.654 1.00 85.94 86 VAL A C 1
ATOM 704 O O . VAL A 1 86 ? -10.644 4.301 -3.063 1.00 85.94 86 VAL A O 1
ATOM 707 N N . ILE A 1 87 ? -10.669 2.343 -4.151 1.00 87.06 87 ILE A N 1
ATOM 708 C CA . ILE A 1 87 ? -12.123 2.170 -4.045 1.00 87.06 87 ILE A CA 1
ATOM 709 C C . ILE A 1 87 ? -12.533 2.020 -2.580 1.00 87.06 87 ILE A C 1
ATOM 711 O O . ILE A 1 87 ? -13.470 2.682 -2.146 1.00 87.06 87 ILE A O 1
ATOM 715 N N . ASN A 1 88 ? -11.828 1.193 -1.802 1.00 85.12 88 ASN A N 1
ATOM 716 C CA . ASN A 1 88 ? -12.182 0.962 -0.402 1.00 85.12 88 ASN A CA 1
ATOM 717 C C . ASN A 1 88 ? -12.065 2.240 0.438 1.00 85.12 88 ASN A C 1
ATOM 719 O O . ASN A 1 88 ? -12.957 2.566 1.210 1.00 85.12 88 ASN A O 1
ATOM 723 N N . THR A 1 89 ? -10.993 3.006 0.244 1.00 82.88 89 THR A N 1
ATOM 724 C CA . THR A 1 89 ? -10.785 4.284 0.939 1.00 82.88 89 THR A CA 1
ATOM 725 C C . THR A 1 89 ? -11.797 5.341 0.515 1.00 82.88 89 THR A C 1
ATOM 727 O O . THR A 1 89 ? -12.317 6.061 1.366 1.00 82.88 89 THR A O 1
ATOM 730 N N . PHE A 1 90 ? -12.146 5.397 -0.772 1.00 84.44 90 PHE A N 1
ATOM 731 C CA . PHE A 1 90 ? -13.211 6.263 -1.266 1.00 84.44 90 PHE A CA 1
ATOM 732 C C . PHE A 1 90 ? -14.569 5.894 -0.653 1.00 84.44 90 PHE A C 1
ATOM 734 O O . PHE A 1 90 ? -15.252 6.760 -0.107 1.00 84.44 90 PHE A O 1
ATOM 741 N N . VAL A 1 91 ? -14.939 4.611 -0.660 1.00 85.25 91 VAL A N 1
ATOM 742 C CA . VAL A 1 91 ? -16.179 4.125 -0.037 1.00 85.25 91 VAL A CA 1
ATOM 743 C C . VAL A 1 91 ? -16.181 4.408 1.466 1.00 85.25 91 VAL A C 1
ATOM 745 O O . VAL A 1 91 ? -17.147 4.982 1.961 1.00 85.25 91 VAL A O 1
ATOM 748 N N . ASN A 1 92 ? -15.096 4.112 2.185 1.00 80.56 92 ASN A N 1
ATOM 749 C CA . ASN A 1 92 ? -14.980 4.419 3.613 1.00 80.56 92 ASN A CA 1
ATOM 750 C C . ASN A 1 92 ? -15.112 5.920 3.888 1.00 80.56 92 ASN A C 1
ATOM 752 O O . ASN A 1 92 ? -15.794 6.296 4.837 1.00 80.56 92 ASN A O 1
ATOM 756 N N . SER A 1 93 ? -14.547 6.788 3.043 1.00 78.19 93 SER A N 1
ATOM 757 C CA . SER A 1 93 ? -14.719 8.241 3.177 1.00 78.19 93 SER A CA 1
ATOM 758 C C . SER A 1 93 ? -16.177 8.683 2.976 1.00 78.19 93 SER A C 1
ATOM 760 O O . SER A 1 93 ? -16.698 9.471 3.764 1.00 78.19 93 SER A O 1
ATOM 762 N N . MET A 1 94 ? -16.875 8.105 1.993 1.00 78.81 94 MET A N 1
ATOM 763 C CA . MET A 1 94 ? -18.296 8.359 1.732 1.00 78.81 94 MET A CA 1
ATOM 764 C C . MET A 1 94 ? -19.198 7.865 2.872 1.00 78.81 94 MET A C 1
ATOM 766 O O . MET A 1 94 ? -20.165 8.531 3.246 1.00 78.81 94 MET A O 1
ATOM 770 N N . LEU A 1 95 ? -18.890 6.700 3.444 1.00 76.38 95 LEU A N 1
ATOM 771 C CA . LEU A 1 95 ? -19.633 6.127 4.567 1.00 76.38 95 LEU A CA 1
ATOM 772 C C . LEU A 1 95 ? -19.374 6.889 5.873 1.00 76.38 95 LEU A C 1
ATOM 774 O O . LEU A 1 95 ? -20.324 7.171 6.602 1.00 76.38 95 LEU A O 1
ATOM 778 N N . ALA A 1 96 ? -18.127 7.290 6.135 1.00 67.81 96 ALA A N 1
ATOM 779 C CA . ALA A 1 96 ? -17.769 8.134 7.276 1.00 67.81 96 ALA A CA 1
ATOM 780 C C . ALA A 1 96 ? -18.434 9.519 7.206 1.00 67.81 96 ALA A C 1
ATOM 782 O O . ALA A 1 96 ? -18.781 10.099 8.234 1.00 67.81 96 ALA A O 1
ATOM 783 N N . CYS A 1 97 ? -18.666 10.042 5.999 1.00 58.75 97 CYS A N 1
ATOM 784 C CA . CYS A 1 97 ? -19.416 11.281 5.798 1.00 58.75 97 CYS A CA 1
ATOM 785 C C . CYS A 1 97 ? -20.904 11.121 6.176 1.00 58.75 97 CYS A C 1
ATOM 787 O O . CYS A 1 97 ? -21.480 11.999 6.814 1.00 58.75 97 CYS A O 1
ATOM 789 N N . LYS A 1 98 ? -21.508 9.959 5.886 1.00 55.50 98 LYS A N 1
ATOM 790 C CA . LYS A 1 98 ? -22.903 9.642 6.249 1.00 55.50 98 LYS A CA 1
ATOM 791 C C . LYS A 1 98 ? -23.119 9.318 7.731 1.00 55.50 98 LYS A C 1
ATOM 793 O O . LYS A 1 98 ? -24.258 9.353 8.189 1.00 55.50 98 LYS A O 1
ATOM 798 N N . SER A 1 99 ? -22.068 8.996 8.484 1.00 50.59 99 SER A N 1
ATOM 799 C CA . SER A 1 99 ? -22.163 8.574 9.886 1.00 50.59 99 SER A CA 1
ATOM 800 C C . SER A 1 99 ? -21.950 9.705 10.895 1.00 50.59 99 SER A C 1
ATOM 802 O O . SER A 1 99 ? -21.549 9.421 12.022 1.00 50.59 99 SER A O 1
ATOM 804 N N . LYS A 1 100 ? -22.183 10.973 10.539 1.00 47.38 100 LYS A N 1
ATOM 805 C CA . LYS A 1 100 ? -22.318 12.046 11.536 1.00 47.38 100 LYS A CA 1
ATOM 806 C C . LYS A 1 100 ? -23.757 12.045 12.075 1.00 47.38 100 LYS A C 1
ATOM 808 O O . LYS A 1 100 ? -24.627 12.638 11.439 1.00 47.38 100 LYS A O 1
ATOM 813 N N . PRO A 1 101 ? -24.060 11.417 13.230 1.00 45.56 101 PRO A N 1
ATOM 814 C CA . PRO A 1 101 ? -25.235 11.813 13.983 1.00 45.56 101 PRO A CA 1
ATOM 815 C C . PRO A 1 101 ? -24.991 13.238 14.480 1.00 45.56 101 PRO A C 1
ATOM 817 O O . PRO A 1 101 ? -23.901 13.553 14.955 1.00 45.56 101 PRO A O 1
ATOM 820 N N . ASN A 1 102 ? -26.004 14.087 14.342 1.00 46.59 102 ASN A N 1
ATOM 821 C CA . ASN A 1 102 ? -26.083 15.427 14.908 1.00 46.59 102 ASN A CA 1
ATOM 822 C C . ASN A 1 102 ? -25.348 15.551 16.254 1.00 46.59 102 ASN A C 1
ATOM 824 O O . ASN A 1 102 ? -25.900 15.198 17.295 1.00 46.59 102 ASN A O 1
ATOM 828 N N . ASN A 1 103 ? -24.135 16.105 16.250 1.00 39.41 103 ASN A N 1
ATOM 829 C CA . ASN A 1 103 ? -23.701 16.960 17.341 1.00 39.41 103 ASN A CA 1
ATOM 830 C C . ASN A 1 103 ? -22.591 17.914 16.899 1.00 39.41 103 ASN A C 1
ATOM 832 O O . ASN A 1 103 ? -21.627 17.543 16.234 1.00 39.41 103 ASN A O 1
ATOM 836 N N . VAL A 1 104 ? -22.798 19.172 17.261 1.00 49.56 104 VAL A N 1
ATOM 837 C CA . VAL A 1 104 ? -21.997 20.341 16.913 1.00 49.56 104 VAL A CA 1
ATOM 838 C C . VAL A 1 104 ? -20.675 20.312 17.689 1.00 49.56 104 VAL A C 1
ATOM 840 O O . VAL A 1 104 ? -20.687 20.062 18.890 1.00 49.56 104 VAL A O 1
ATOM 843 N N . ILE A 1 105 ? -19.552 20.562 17.002 1.00 44.53 105 ILE A N 1
ATOM 844 C CA . ILE A 1 105 ? -18.488 21.551 17.298 1.00 44.53 105 ILE A CA 1
ATOM 845 C C . ILE A 1 105 ? -17.280 21.239 16.384 1.00 44.53 105 ILE A C 1
ATOM 847 O O . ILE A 1 105 ? -16.607 20.225 16.526 1.00 44.53 105 ILE A O 1
ATOM 851 N N . SER A 1 106 ? -17.057 22.150 15.434 1.00 47.78 106 SER A N 1
ATOM 852 C CA . SER A 1 106 ? -15.816 22.509 14.731 1.00 47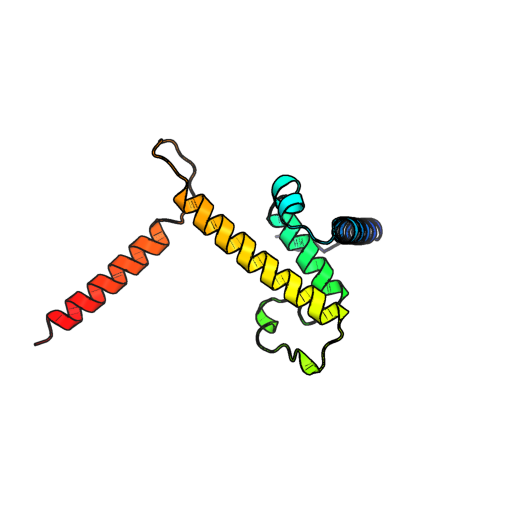.78 106 SER A CA 1
ATOM 853 C C . SER A 1 106 ? -14.729 21.447 14.497 1.00 47.78 106 SER A C 1
ATOM 855 O O . SER A 1 106 ? -13.859 21.232 15.334 1.00 47.78 106 SER A O 1
ATOM 857 N N . ALA A 1 107 ? -14.660 20.959 13.257 1.00 36.50 107 ALA A N 1
ATOM 858 C CA . ALA A 1 107 ? -13.401 20.841 12.525 1.00 36.50 107 ALA A CA 1
ATOM 859 C C . ALA A 1 107 ? -13.696 21.007 11.027 1.00 36.50 107 ALA A C 1
ATOM 861 O O . ALA A 1 107 ? -14.308 20.154 10.388 1.00 36.50 107 ALA A O 1
ATOM 862 N N . ASP A 1 108 ? -13.311 22.180 10.542 1.00 49.62 108 ASP A N 1
ATOM 863 C CA . ASP A 1 108 ? -13.132 22.579 9.154 1.00 49.62 108 ASP A CA 1
ATOM 864 C C . ASP A 1 108 ? -12.451 21.475 8.320 1.00 49.62 108 ASP A C 1
ATOM 866 O O . ASP A 1 108 ? -11.389 20.981 8.697 1.00 49.62 108 ASP A O 1
ATOM 870 N N . VAL A 1 109 ? -13.125 21.043 7.249 1.00 43.22 109 VAL A N 1
ATOM 871 C CA . VAL A 1 109 ? -12.609 20.721 5.903 1.00 43.22 109 VAL A CA 1
ATOM 872 C C . VAL A 1 109 ? -13.755 20.070 5.120 1.00 43.22 109 VAL A C 1
ATOM 874 O O . VAL A 1 109 ? -14.297 19.025 5.488 1.00 43.22 109 VAL A O 1
ATOM 877 N N . GLY A 1 110 ? -14.139 20.762 4.049 1.00 51.41 110 GLY A N 1
ATOM 878 C CA . GLY A 1 110 ? -15.317 20.527 3.230 1.00 51.41 110 GLY A CA 1
ATOM 879 C C . GLY A 1 110 ? -15.457 19.119 2.654 1.00 51.41 110 GLY A C 1
ATOM 880 O O . GLY A 1 110 ? -14.554 18.561 2.035 1.00 51.41 110 GLY A O 1
ATOM 881 N N . CYS A 1 111 ? -16.666 18.593 2.799 1.00 43.44 111 CYS A N 1
ATOM 882 C CA . CYS A 1 111 ? -17.252 17.629 1.869 1.00 43.44 111 CYS A CA 1
ATOM 883 C C . CYS A 1 111 ? -18.681 18.038 1.490 1.00 43.44 111 CYS A C 1
ATOM 885 O O . CYS A 1 111 ? -19.100 17.735 0.383 1.00 43.44 111 CYS A O 1
ATOM 887 N N . ASP A 1 112 ? -19.382 18.811 2.328 1.00 45.88 112 ASP A N 1
ATOM 888 C CA . ASP A 1 112 ? -20.753 19.246 2.031 1.00 45.88 112 ASP A CA 1
ATOM 889 C C . ASP A 1 112 ? -20.827 20.348 0.953 1.00 45.88 112 ASP A C 1
ATOM 891 O O . ASP A 1 112 ? -21.661 20.259 0.053 1.00 45.88 112 ASP A O 1
ATOM 895 N N . GLU A 1 113 ? -19.902 21.319 0.951 1.00 44.81 113 GLU A N 1
ATOM 896 C CA . GLU A 1 113 ? -19.952 22.484 0.043 1.00 44.81 113 GLU A CA 1
ATOM 897 C C . GLU A 1 113 ? -19.801 22.104 -1.440 1.00 44.81 113 GLU A C 1
ATOM 899 O O . GLU A 1 113 ? -20.429 22.699 -2.314 1.00 44.81 113 GLU A O 1
ATOM 904 N N . VAL A 1 114 ? -19.015 21.064 -1.744 1.00 49.00 114 VAL A N 1
ATOM 905 C CA . VAL A 1 114 ? -18.798 20.622 -3.131 1.00 49.00 114 VAL A CA 1
ATOM 906 C C . VAL A 1 114 ? -20.054 19.961 -3.699 1.00 49.00 114 VAL A C 1
ATOM 908 O O . VAL A 1 114 ? -20.360 20.146 -4.874 1.00 49.00 114 VAL A O 1
ATOM 911 N N . THR A 1 115 ? -20.810 19.223 -2.884 1.00 51.50 115 THR A N 1
ATOM 912 C CA . THR A 1 115 ? -22.071 18.592 -3.305 1.00 51.50 115 THR A CA 1
ATOM 913 C C . THR A 1 115 ? -23.207 19.598 -3.443 1.00 51.50 115 THR A C 1
ATOM 915 O O . THR A 1 115 ? -23.984 19.501 -4.393 1.00 51.50 115 THR A O 1
ATOM 918 N N . GLU A 1 116 ? -23.288 20.579 -2.544 1.00 54.69 116 GLU A N 1
ATOM 919 C CA . GLU A 1 116 ? -24.329 21.607 -2.589 1.00 54.69 116 GLU A CA 1
ATOM 920 C C . GLU A 1 116 ? -24.105 22.580 -3.752 1.00 54.69 116 GLU A C 1
ATOM 922 O O . GLU A 1 116 ? -25.009 22.762 -4.566 1.00 54.69 116 GLU A O 1
ATOM 927 N N . ALA A 1 117 ? -22.876 23.067 -3.957 1.00 55.50 117 ALA A N 1
ATOM 928 C CA . ALA A 1 117 ? -22.559 23.949 -5.083 1.00 55.50 117 ALA A CA 1
ATOM 929 C C . ALA A 1 117 ? -22.778 23.278 -6.456 1.00 55.50 117 ALA A C 1
ATOM 931 O O . ALA A 1 117 ? -23.191 23.925 -7.424 1.00 55.50 117 ALA A O 1
ATOM 932 N N . LEU A 1 118 ? -22.529 21.966 -6.567 1.00 59.38 118 LEU A N 1
ATOM 933 C CA . LEU A 1 118 ? -22.785 21.212 -7.801 1.00 59.38 118 LEU A CA 1
ATOM 934 C C . LEU A 1 118 ? -24.289 20.968 -8.023 1.00 59.38 118 LEU A C 1
ATOM 936 O O . LEU A 1 118 ? -24.758 20.971 -9.167 1.00 59.38 118 LEU A O 1
ATOM 940 N N . SER A 1 119 ? -25.043 20.794 -6.933 1.00 64.56 119 SER A N 1
ATOM 941 C CA . SER A 1 119 ? -26.502 20.658 -6.935 1.00 64.56 119 SER A CA 1
ATOM 942 C C . SER A 1 119 ? -27.187 21.969 -7.336 1.00 64.56 119 SER A C 1
ATOM 944 O O . SER A 1 119 ? -28.014 21.976 -8.252 1.00 64.56 119 SER A O 1
ATOM 946 N N . GLU A 1 120 ? -26.774 23.099 -6.756 1.00 65.19 120 GLU A N 1
ATOM 947 C CA . GLU A 1 120 ? -27.298 24.428 -7.090 1.00 65.19 120 GLU A CA 1
ATOM 948 C C . GLU A 1 120 ? -27.045 24.784 -8.556 1.00 65.19 120 GLU A C 1
ATOM 950 O O . GLU A 1 120 ? -27.964 25.198 -9.270 1.00 65.19 120 GLU A O 1
ATOM 955 N N . ARG A 1 121 ? -25.829 24.519 -9.050 1.00 70.38 121 ARG A N 1
ATOM 956 C CA . ARG A 1 121 ? -25.478 24.754 -10.455 1.00 70.38 121 ARG A CA 1
ATOM 957 C C . ARG A 1 121 ? -26.313 23.901 -11.413 1.00 70.38 121 ARG A C 1
ATOM 959 O O . ARG A 1 121 ? -26.664 24.364 -12.497 1.00 70.38 121 ARG A O 1
ATOM 966 N N . SER A 1 122 ? -26.654 22.674 -11.022 1.00 68.75 122 SER A N 1
ATOM 967 C CA . SER A 1 122 ? -27.506 21.784 -11.822 1.00 68.75 122 SER A CA 1
ATOM 968 C C . SER A 1 122 ? -28.966 22.257 -11.843 1.00 68.75 122 SER A C 1
ATOM 970 O O . SER A 1 122 ? -29.604 22.245 -12.898 1.00 68.75 122 SER A O 1
ATOM 972 N N . LEU A 1 123 ? -29.488 22.743 -10.711 1.00 75.12 123 LEU A N 1
ATOM 973 C CA . LEU A 1 123 ? -30.846 23.293 -10.612 1.00 75.12 123 LEU A CA 1
ATOM 974 C C . LEU A 1 123 ? -31.010 24.605 -11.381 1.00 75.12 123 LEU A C 1
ATOM 976 O O . LEU A 1 123 ? -32.051 24.839 -11.998 1.00 75.12 123 LEU A O 1
ATOM 980 N N . GLU A 1 124 ? -29.991 25.457 -11.382 1.00 79.06 124 GLU A N 1
ATOM 981 C CA . GLU A 1 124 ? -30.030 26.717 -12.121 1.00 79.06 124 GLU A CA 1
ATOM 982 C C . GLU A 1 124 ? -30.024 26.499 -13.640 1.00 79.06 124 GLU A C 1
ATOM 984 O O . GLU A 1 124 ? -30.743 27.177 -14.380 1.00 79.06 124 GLU A O 1
ATOM 989 N N . VAL A 1 125 ? -29.281 25.492 -14.101 1.00 80.25 125 VAL A N 1
ATOM 990 C CA . VAL A 1 125 ? -29.275 25.051 -15.499 1.00 80.25 125 VAL A CA 1
ATOM 991 C C . VAL A 1 125 ? -30.662 24.538 -15.917 1.00 80.25 125 VAL A C 1
ATOM 993 O O . VAL A 1 125 ? -31.176 24.965 -16.953 1.00 80.25 125 VAL A O 1
ATOM 996 N N . LEU A 1 126 ? -31.317 23.715 -15.089 1.00 72.19 126 LEU A N 1
ATOM 997 C CA . LEU A 1 126 ? -32.689 23.245 -15.339 1.00 72.19 126 LEU A CA 1
ATOM 998 C C . LEU A 1 126 ? -33.714 24.391 -15.350 1.00 72.19 126 LEU A C 1
ATOM 1000 O O . LEU A 1 126 ? -34.581 24.437 -16.223 1.00 72.19 126 LEU A O 1
ATOM 1004 N N . ARG A 1 127 ? -33.588 25.361 -14.435 1.00 80.12 127 ARG A N 1
ATOM 1005 C CA . ARG A 1 127 ? -34.468 26.542 -14.390 1.00 80.12 127 ARG A CA 1
ATOM 1006 C C . ARG A 1 127 ? -34.337 27.405 -15.647 1.00 80.12 127 ARG A C 1
ATOM 1008 O O . ARG A 1 127 ? -35.343 27.889 -16.157 1.00 80.12 127 ARG A O 1
ATOM 1015 N N . LYS A 1 128 ? -33.120 27.578 -16.173 1.00 83.25 128 LYS A N 1
ATOM 1016 C CA . LYS A 1 128 ? -32.894 28.306 -17.434 1.00 83.25 128 LYS A CA 1
ATOM 1017 C C . LYS A 1 128 ? -33.530 27.612 -18.636 1.00 83.25 128 LYS A C 1
ATOM 1019 O O . LYS A 1 128 ? -34.110 28.293 -19.47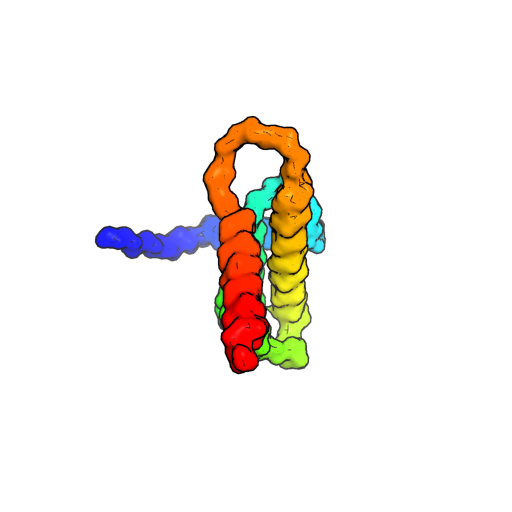7 1.00 83.25 128 LYS A O 1
ATOM 1024 N N . MET A 1 129 ? -33.454 26.284 -18.700 1.00 68.44 129 MET A N 1
ATOM 1025 C CA . MET A 1 129 ? -34.111 25.511 -19.760 1.00 68.44 129 MET A CA 1
ATOM 1026 C C . MET A 1 129 ? -35.639 25.589 -19.684 1.00 68.44 129 MET A C 1
ATOM 1028 O O . MET A 1 129 ? -36.280 25.656 -20.722 1.00 68.44 129 MET A O 1
ATOM 1032 N N . SER A 1 130 ? -36.216 25.657 -18.481 1.00 76.00 130 SER A N 1
ATOM 1033 C CA . SER A 1 130 ? -37.669 25.777 -18.295 1.00 76.00 130 SER A CA 1
ATOM 1034 C C . SER A 1 130 ? -38.249 27.155 -18.646 1.00 76.00 130 SER A C 1
ATOM 1036 O O . SER A 1 130 ? -39.454 27.254 -18.839 1.00 76.00 130 SER A O 1
ATOM 1038 N N . ASN A 1 131 ? -37.434 28.213 -18.686 1.00 70.88 131 ASN A N 1
ATOM 1039 C CA . ASN A 1 131 ? -37.881 29.589 -18.953 1.00 70.88 131 ASN A CA 1
ATOM 1040 C C . ASN A 1 131 ? -37.562 30.058 -20.388 1.00 70.88 131 ASN A C 1
ATOM 1042 O O . ASN A 1 131 ? -37.591 31.258 -20.647 1.00 70.88 131 ASN A O 1
ATOM 1046 N N . SER A 1 132 ? -37.183 29.141 -21.285 1.00 58.22 132 SER A N 1
ATOM 1047 C CA . SER A 1 132 ? -36.791 29.453 -22.670 1.00 58.22 132 SER A CA 1
ATOM 1048 C C . SER A 1 132 ? -37.861 29.094 -23.718 1.00 58.22 132 SER A C 1
ATOM 1050 O O . SER A 1 132 ? -37.499 28.891 -24.874 1.00 58.22 132 SER A O 1
ATOM 1052 N N . ASP A 1 133 ? -39.141 29.043 -23.330 1.00 52.41 133 ASP A N 1
ATOM 1053 C CA . ASP A 1 133 ? -40.289 29.053 -24.258 1.00 52.41 133 ASP A CA 1
ATOM 1054 C C . ASP A 1 133 ? -40.854 30.475 -24.419 1.00 52.41 133 ASP A C 1
ATOM 1056 O O . ASP A 1 133 ? -41.129 31.126 -23.380 1.00 52.41 133 ASP A O 1
#

Solvent-accessible surface area (backbone atoms only — not comparable to full-atom values): 8200 Å² total; per-residue (Å²): 138,83,85,79,75,84,77,73,46,74,65,53,54,51,51,51,52,50,52,50,51,52,39,56,73,58,67,65,46,60,71,62,40,64,78,72,44,57,70,71,56,52,54,49,52,51,43,51,49,29,38,71,66,38,62,82,54,49,45,73,88,47,57,86,73,63,61,74,89,82,50,54,73,70,43,50,50,45,53,53,53,48,53,54,47,54,51,50,53,51,50,50,52,57,50,58,65,71,65,66,73,95,72,95,79,89,79,92,77,86,67,63,61,65,56,50,56,54,48,52,56,51,52,52,54,53,53,54,65,73,68,71,122